Protein AF-A0A0E9XCM9-F1 (afdb_monomer_lite)

Sequence (63 aa):
MIRKVVSELKPSTCSLDPIPTPFLKNVFNYLSEELLCIVNHSLFTGTFPDALKTARQTTYQKK

Secondary structure (DSSP, 8-state):
-HHHHHHH------TTSSS-HHHHHHHHHHHHHHHHHHHHHHHHHS---HHHH----------

Structure (mmCIF, N/CA/C/O backbone):
data_AF-A0A0E9XCM9-F1
#
_entry.id   AF-A0A0E9XCM9-F1
#
loop_
_atom_site.group_PDB
_atom_site.id
_atom_site.type_symbol
_atom_site.label_atom_id
_atom_site.label_alt_id
_atom_site.label_comp_id
_atom_site.label_asym_id
_atom_site.label_entity_id
_atom_site.label_seq_id
_atom_site.pdbx_PDB_ins_code
_atom_site.Cartn_x
_atom_site.Cartn_y
_atom_site.Cartn_z
_atom_site.occupancy
_atom_site.B_iso_or_equiv
_atom_site.auth_seq_id
_atom_site.auth_comp_id
_atom_site.auth_asym_id
_atom_site.auth_atom_id
_atom_site.pdbx_PDB_model_num
ATOM 1 N N . MET A 1 1 ? 3.003 12.480 5.697 1.00 67.94 1 MET A N 1
ATOM 2 C CA . MET A 1 1 ? 2.893 11.202 6.435 1.00 67.94 1 MET A CA 1
ATOM 3 C C . MET A 1 1 ? 2.938 9.997 5.490 1.00 67.94 1 MET A C 1
ATOM 5 O O . MET A 1 1 ? 3.974 9.350 5.458 1.00 67.94 1 MET A O 1
ATOM 9 N N . ILE A 1 2 ? 1.933 9.757 4.634 1.00 80.44 2 ILE A N 1
ATOM 10 C CA . ILE A 1 2 ? 1.918 8.604 3.699 1.00 80.44 2 ILE A CA 1
ATOM 11 C C . ILE A 1 2 ? 3.025 8.638 2.628 1.00 80.44 2 ILE A C 1
ATOM 13 O O . ILE A 1 2 ? 3.598 7.606 2.298 1.00 80.44 2 ILE A O 1
ATOM 17 N N . ARG A 1 3 ? 3.426 9.834 2.165 1.00 81.88 3 ARG A N 1
ATOM 18 C CA . ARG A 1 3 ? 4.560 9.991 1.230 1.00 81.88 3 ARG A CA 1
ATOM 19 C C . ARG A 1 3 ? 5.878 9.440 1.781 1.00 81.88 3 ARG A C 1
ATOM 21 O O . ARG A 1 3 ? 6.632 8.810 1.049 1.00 81.88 3 ARG A O 1
ATOM 28 N N . LYS A 1 4 ? 6.125 9.655 3.078 1.00 84.25 4 LYS A N 1
ATOM 29 C CA . LYS A 1 4 ? 7.327 9.168 3.765 1.00 84.25 4 LYS A CA 1
ATOM 30 C C . LYS A 1 4 ? 7.309 7.641 3.855 1.00 84.25 4 LYS A C 1
ATOM 32 O O . LYS A 1 4 ? 8.275 7.004 3.453 1.00 84.25 4 LYS A O 1
ATOM 37 N N . VAL A 1 5 ? 6.165 7.073 4.244 1.00 83.50 5 VAL A N 1
ATOM 38 C CA . VAL A 1 5 ? 5.952 5.616 4.283 1.00 83.50 5 VAL A CA 1
ATOM 39 C C . VAL A 1 5 ? 6.229 4.987 2.918 1.00 83.50 5 VAL A C 1
ATOM 41 O O . VAL A 1 5 ? 7.006 4.044 2.833 1.00 83.50 5 VAL A O 1
ATOM 44 N N . VAL A 1 6 ? 5.676 5.549 1.837 1.00 82.56 6 VAL A N 1
ATOM 45 C CA . VAL A 1 6 ? 5.898 5.028 0.479 1.00 82.56 6 VAL A CA 1
ATOM 46 C C . VAL A 1 6 ? 7.350 5.190 0.024 1.00 82.56 6 VAL A C 1
ATOM 48 O O . VAL A 1 6 ? 7.890 4.283 -0.608 1.00 82.56 6 VAL A O 1
ATOM 51 N N . SER A 1 7 ? 8.025 6.289 0.374 1.00 82.25 7 SER A N 1
ATOM 52 C CA . SER A 1 7 ? 9.445 6.473 0.038 1.00 82.25 7 SER A CA 1
ATOM 53 C C . SER A 1 7 ? 10.362 5.459 0.729 1.00 82.25 7 SER A C 1
ATOM 55 O O . SER A 1 7 ? 11.308 4.971 0.104 1.00 82.25 7 SER A O 1
ATOM 57 N N . GLU A 1 8 ? 10.031 5.088 1.967 1.00 85.19 8 GLU A N 1
ATOM 58 C CA . GLU A 1 8 ? 10.779 4.145 2.806 1.00 85.19 8 GLU A CA 1
ATOM 59 C C . GLU A 1 8 ? 10.455 2.676 2.492 1.00 85.19 8 GLU A C 1
ATOM 61 O O . GLU A 1 8 ? 11.134 1.779 2.996 1.00 85.19 8 GLU A O 1
ATOM 66 N N . LEU A 1 9 ? 9.473 2.404 1.618 1.00 80.44 9 LEU A N 1
ATOM 67 C CA . LEU A 1 9 ? 9.213 1.048 1.141 1.00 80.44 9 LEU A CA 1
ATOM 68 C C . LEU A 1 9 ? 10.477 0.477 0.498 1.00 80.44 9 LEU A C 1
ATOM 70 O O . LEU A 1 9 ? 11.029 1.038 -0.463 1.00 80.44 9 LEU A O 1
ATOM 74 N N . LYS A 1 10 ? 10.915 -0.665 1.030 1.00 76.50 10 LYS A N 1
ATOM 75 C CA . LYS A 1 10 ? 11.992 -1.455 0.441 1.00 76.50 10 LYS A CA 1
ATOM 76 C C . LYS A 1 10 ? 11.543 -1.918 -0.945 1.00 76.50 10 LYS A C 1
ATOM 78 O O . LYS A 1 10 ? 10.393 -2.332 -1.078 1.00 76.50 10 LYS A O 1
ATOM 83 N N . PRO A 1 11 ? 12.411 -1.861 -1.966 1.00 69.12 11 PRO A N 1
ATOM 84 C CA . PRO A 1 11 ? 12.100 -2.447 -3.259 1.00 69.12 11 PRO A CA 1
ATOM 85 C C . PRO A 1 11 ? 11.816 -3.941 -3.075 1.00 69.12 11 PRO A C 1
ATOM 87 O O . PRO A 1 11 ? 12.723 -4.701 -2.739 1.00 69.12 11 PRO A O 1
ATOM 90 N N . SER A 1 12 ? 10.567 -4.360 -3.255 1.00 67.31 12 SER A N 1
ATOM 91 C CA . SER A 1 12 ? 10.235 -5.764 -3.438 1.00 67.31 12 SER A CA 1
ATOM 92 C C . SER A 1 12 ? 10.320 -6.071 -4.930 1.00 67.31 12 SER A C 1
ATOM 94 O O . SER A 1 12 ? 9.738 -5.394 -5.779 1.00 67.31 12 SER A O 1
ATOM 96 N N . THR A 1 13 ? 11.135 -7.06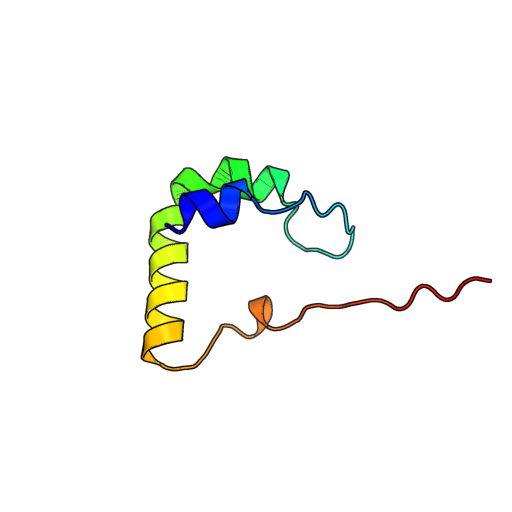7 -5.260 1.00 56.75 13 THR A N 1
ATOM 97 C CA . THR A 1 13 ? 11.271 -7.630 -6.610 1.00 56.75 13 THR A CA 1
ATOM 98 C C . THR A 1 13 ? 10.561 -8.976 -6.710 1.00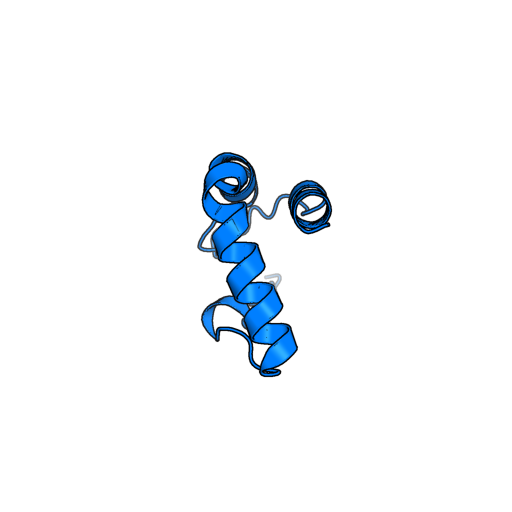 56.75 13 THR A C 1
ATOM 100 O O . THR A 1 13 ? 10.848 -9.764 -7.610 1.00 56.75 13 THR A O 1
ATOM 103 N N . CYS A 1 14 ? 9.656 -9.273 -5.771 1.00 57.06 14 CYS A N 1
ATOM 104 C CA . CYS A 1 14 ? 8.915 -10.521 -5.787 1.00 57.06 14 CYS A CA 1
ATOM 105 C C . CYS A 1 14 ? 8.092 -10.565 -7.078 1.00 57.06 14 CYS A C 1
ATOM 107 O O . CYS A 1 14 ? 7.194 -9.753 -7.269 1.00 57.06 14 CYS A O 1
ATOM 109 N N . SER A 1 15 ? 8.381 -11.519 -7.961 1.00 59.03 15 SER A N 1
ATOM 110 C CA . SER A 1 15 ? 7.657 -11.731 -9.225 1.00 59.03 15 SER A CA 1
ATOM 111 C C . SER A 1 15 ? 6.175 -12.083 -9.036 1.00 59.03 15 SER A C 1
ATOM 113 O O . SER A 1 15 ? 5.434 -12.189 -10.008 1.00 59.03 15 SER A O 1
ATOM 115 N N . LEU A 1 16 ? 5.756 -12.286 -7.785 1.00 62.00 16 LEU A 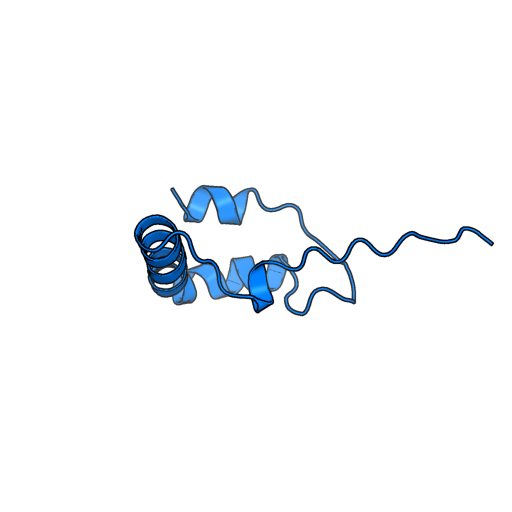N 1
ATOM 116 C CA . LEU A 1 16 ? 4.393 -12.582 -7.362 1.00 62.00 16 LEU A CA 1
ATOM 117 C C . LEU A 1 16 ? 3.695 -11.374 -6.719 1.00 62.00 16 LEU A C 1
ATOM 119 O O . LEU A 1 16 ? 2.498 -11.466 -6.450 1.00 62.00 16 LEU A O 1
ATOM 123 N N . ASP A 1 17 ? 4.410 -10.269 -6.469 1.00 62.81 17 ASP A N 1
ATOM 124 C CA . ASP A 1 17 ? 3.765 -9.004 -6.125 1.00 62.81 17 ASP A CA 1
ATOM 125 C C . ASP A 1 17 ? 3.154 -8.425 -7.412 1.00 62.81 17 ASP A C 1
ATOM 127 O O . ASP A 1 17 ? 3.876 -8.213 -8.390 1.00 62.81 17 ASP A O 1
ATOM 131 N N . PRO A 1 18 ? 1.841 -8.135 -7.445 1.00 63.59 18 PRO A N 1
ATOM 132 C CA . PRO A 1 18 ? 1.190 -7.614 -8.646 1.00 63.59 18 PRO A CA 1
ATOM 133 C C . PRO A 1 18 ? 1.682 -6.211 -9.034 1.00 63.59 18 PRO A C 1
ATOM 135 O O . PRO A 1 18 ? 1.450 -5.772 -10.158 1.00 63.59 18 PRO A O 1
ATOM 138 N N . ILE A 1 19 ? 2.348 -5.493 -8.120 1.00 70.38 19 ILE A N 1
ATOM 139 C CA . ILE A 1 19 ? 2.814 -4.122 -8.333 1.00 70.38 19 ILE A CA 1
ATOM 140 C C . ILE A 1 19 ? 4.254 -3.979 -7.819 1.00 70.38 19 ILE A C 1
ATOM 142 O O . ILE A 1 19 ? 4.473 -3.942 -6.607 1.00 70.38 19 ILE A O 1
ATOM 146 N N . PRO A 1 20 ? 5.244 -3.826 -8.714 1.00 78.75 20 PRO A N 1
ATOM 147 C CA . PRO A 1 20 ? 6.615 -3.529 -8.321 1.00 78.75 20 PRO A CA 1
ATOM 148 C C . PRO A 1 20 ? 6.698 -2.221 -7.525 1.00 78.75 20 PRO A C 1
ATOM 150 O O . PRO A 1 20 ? 6.164 -1.189 -7.940 1.00 78.75 20 PRO A O 1
ATOM 153 N N . THR A 1 21 ? 7.438 -2.211 -6.416 1.00 80.50 21 THR A N 1
ATOM 154 C CA . THR A 1 21 ? 7.620 -0.997 -5.596 1.00 80.50 21 THR A CA 1
ATOM 155 C C . THR A 1 21 ? 8.154 0.216 -6.381 1.00 80.50 21 THR A C 1
ATOM 157 O O . THR A 1 21 ? 7.692 1.326 -6.117 1.00 80.50 21 THR A O 1
ATOM 160 N N . PRO A 1 22 ? 9.086 0.073 -7.351 1.00 81.12 22 PRO A N 1
ATOM 161 C CA . PRO A 1 22 ? 9.533 1.203 -8.170 1.00 81.12 22 PRO A CA 1
ATOM 162 C C . PRO A 1 22 ? 8.403 1.808 -9.008 1.00 81.12 22 PRO A C 1
ATOM 164 O O . PRO A 1 22 ? 8.300 3.027 -9.119 1.00 81.12 22 PRO A O 1
ATOM 167 N N . PHE A 1 23 ? 7.520 0.961 -9.546 1.00 83.31 23 PHE A N 1
ATOM 168 C CA . PHE A 1 23 ? 6.347 1.411 -10.287 1.00 83.31 23 PHE A CA 1
ATOM 169 C C . PHE A 1 23 ? 5.397 2.176 -9.368 1.00 83.31 23 PHE A C 1
ATOM 171 O O . PHE A 1 23 ? 5.015 3.297 -9.695 1.00 83.31 23 PHE A O 1
ATOM 178 N N . LEU A 1 24 ? 5.104 1.626 -8.183 1.00 83.38 24 LEU A N 1
ATOM 179 C CA . LEU A 1 24 ? 4.276 2.295 -7.181 1.00 83.38 24 LEU A CA 1
ATOM 180 C C . LEU A 1 24 ? 4.831 3.681 -6.830 1.00 83.38 24 LEU A C 1
ATOM 182 O O . LEU A 1 24 ? 4.071 4.640 -6.836 1.00 83.38 24 LEU A O 1
ATOM 186 N N . LYS A 1 25 ? 6.143 3.814 -6.588 1.00 85.56 25 LYS A N 1
ATOM 187 C CA . LYS A 1 25 ? 6.785 5.109 -6.291 1.00 85.56 25 LYS A CA 1
ATOM 188 C C . LYS A 1 25 ? 6.624 6.123 -7.432 1.00 85.56 25 LYS A C 1
ATOM 190 O O . LYS A 1 25 ? 6.412 7.298 -7.148 1.00 85.56 25 LYS A O 1
ATOM 195 N N . ASN A 1 26 ? 6.663 5.679 -8.690 1.00 87.31 26 ASN A N 1
ATOM 196 C CA . ASN A 1 26 ? 6.473 6.550 -9.855 1.00 87.31 26 ASN A CA 1
ATOM 197 C C . ASN A 1 26 ? 5.029 7.050 -9.988 1.00 87.31 26 ASN A C 1
ATOM 199 O O . ASN A 1 26 ? 4.808 8.230 -10.254 1.00 87.31 26 ASN A O 1
ATOM 203 N N . VAL A 1 27 ? 4.040 6.175 -9.781 1.00 87.94 27 VAL A N 1
ATOM 204 C CA . VAL A 1 27 ? 2.617 6.544 -9.903 1.00 87.94 27 VAL A CA 1
ATOM 205 C C . VAL A 1 27 ? 2.031 7.137 -8.620 1.00 87.94 27 VAL A C 1
ATOM 207 O O . VAL A 1 27 ? 0.935 7.692 -8.634 1.00 87.94 27 VAL A O 1
ATOM 210 N N . PHE A 1 28 ? 2.761 7.070 -7.506 1.00 85.69 28 PHE A N 1
ATOM 211 C CA . PHE A 1 28 ? 2.284 7.476 -6.188 1.00 85.69 28 PHE A CA 1
ATOM 212 C C . PHE A 1 28 ? 1.809 8.931 -6.123 1.00 85.69 28 PHE A C 1
ATOM 214 O O . PHE A 1 28 ? 0.877 9.227 -5.385 1.00 85.69 28 PHE A O 1
ATOM 221 N N . ASN A 1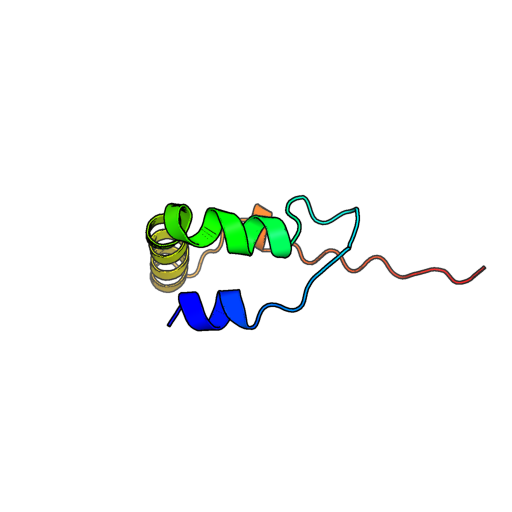 29 ? 2.394 9.839 -6.909 1.00 85.62 29 ASN A N 1
ATOM 222 C CA . ASN A 1 29 ? 1.933 11.230 -6.961 1.00 85.62 29 ASN A CA 1
ATOM 223 C C . ASN A 1 29 ? 0.475 11.362 -7.422 1.00 85.62 29 ASN A C 1
ATOM 225 O O . ASN A 1 29 ? -0.204 12.280 -6.977 1.00 85.62 29 ASN A O 1
ATOM 229 N N . TYR A 1 30 ? 0.007 10.449 -8.272 1.00 87.38 30 TYR A N 1
ATOM 230 C CA . TYR A 1 30 ? -1.372 10.411 -8.758 1.00 87.38 30 TYR A CA 1
ATOM 231 C C . TYR A 1 30 ? -2.284 9.604 -7.831 1.00 87.38 30 TYR A C 1
ATOM 233 O O . TYR A 1 30 ? -3.471 9.885 -7.737 1.00 87.38 30 TYR A O 1
ATOM 241 N N . LEU A 1 31 ? -1.726 8.619 -7.124 1.00 86.00 31 LEU A N 1
ATOM 242 C CA . LEU A 1 31 ? -2.470 7.750 -6.211 1.00 86.00 31 LEU A CA 1
ATOM 243 C C . LEU A 1 31 ? -2.490 8.253 -4.762 1.00 86.00 31 LEU A C 1
ATOM 245 O O . LEU A 1 31 ? -3.093 7.601 -3.915 1.00 86.00 31 LEU A O 1
ATOM 249 N N . SER A 1 32 ? -1.813 9.358 -4.431 1.00 87.19 32 SER A N 1
ATOM 250 C CA . SER A 1 32 ? -1.606 9.739 -3.029 1.00 87.19 32 SER A CA 1
ATOM 251 C C . SER A 1 32 ? -2.906 10.046 -2.297 1.00 87.19 32 SER A C 1
ATOM 253 O O . SER A 1 32 ? -3.042 9.642 -1.145 1.00 87.19 32 SER A O 1
ATOM 255 N N . GLU A 1 33 ? -3.840 10.730 -2.959 1.00 88.69 33 GLU A N 1
ATOM 256 C CA . GLU A 1 33 ? -5.146 11.079 -2.385 1.00 88.69 33 GLU A CA 1
ATOM 257 C C . GLU A 1 33 ? -6.025 9.837 -2.206 1.00 88.69 33 GLU A C 1
ATOM 259 O O . GLU A 1 33 ? -6.564 9.608 -1.126 1.00 88.69 33 GLU A O 1
ATOM 264 N N . GLU A 1 34 ? -6.075 8.969 -3.216 1.00 88.12 34 GLU A N 1
ATOM 265 C CA . GLU A 1 34 ? -6.834 7.714 -3.163 1.00 88.12 34 GLU A CA 1
ATOM 266 C C . GLU A 1 34 ? -6.291 6.759 -2.092 1.00 88.12 34 GLU A C 1
ATOM 268 O O . GLU A 1 34 ? -7.044 6.212 -1.287 1.00 88.12 34 GLU A O 1
ATOM 273 N N . LEU A 1 35 ? -4.966 6.599 -2.008 1.00 86.12 35 LEU A N 1
ATOM 274 C CA . LEU A 1 35 ? -4.335 5.786 -0.967 1.00 86.12 35 LEU A CA 1
ATOM 275 C C . LEU A 1 35 ? -4.572 6.365 0.426 1.00 86.12 35 LEU A C 1
ATOM 277 O O . LEU A 1 35 ? -4.788 5.610 1.374 1.00 86.12 35 LEU A O 1
ATOM 281 N N . LEU A 1 36 ? -4.542 7.690 0.566 1.00 89.00 36 LEU A N 1
ATOM 282 C CA . LEU A 1 36 ? -4.854 8.350 1.827 1.00 89.00 36 LEU A CA 1
ATOM 283 C C . LEU A 1 36 ? -6.316 8.111 2.222 1.00 89.00 36 LEU A C 1
ATOM 285 O O . LEU A 1 36 ? -6.581 7.793 3.381 1.00 89.00 36 LEU A O 1
ATOM 289 N N . CYS A 1 37 ? -7.242 8.196 1.266 1.00 90.62 37 CYS A N 1
ATOM 290 C CA . CYS A 1 37 ? -8.654 7.890 1.468 1.00 90.62 37 CYS A CA 1
ATOM 291 C C . CYS A 1 37 ? -8.846 6.443 1.939 1.00 90.62 37 CYS A C 1
ATOM 293 O O . CYS A 1 37 ? -9.462 6.222 2.979 1.00 90.62 37 CYS A O 1
ATOM 295 N N . ILE A 1 38 ? -8.238 5.467 1.256 1.00 88.62 38 ILE A N 1
ATOM 296 C CA . ILE A 1 38 ? -8.306 4.047 1.632 1.00 88.62 38 ILE A CA 1
ATOM 297 C C . ILE A 1 38 ? -7.771 3.829 3.048 1.00 88.62 38 ILE A C 1
ATOM 299 O O . ILE A 1 38 ? -8.419 3.158 3.851 1.00 88.62 38 ILE A O 1
ATOM 303 N N . VAL A 1 39 ? -6.610 4.400 3.384 1.00 88.75 39 VAL A N 1
ATOM 304 C CA . VAL A 1 39 ? -6.014 4.258 4.721 1.00 88.75 39 VAL A CA 1
ATOM 305 C C . VAL A 1 39 ? -6.917 4.877 5.784 1.00 88.75 39 VAL A C 1
ATOM 307 O O . VAL A 1 39 ? -7.217 4.221 6.778 1.00 88.75 39 VAL A O 1
ATOM 310 N N . ASN A 1 40 ? -7.404 6.097 5.569 1.00 91.56 40 ASN A N 1
ATOM 311 C CA . ASN A 1 40 ? -8.282 6.774 6.522 1.00 91.56 40 ASN A CA 1
ATOM 312 C C . ASN A 1 40 ? -9.610 6.032 6.691 1.00 91.56 40 ASN A C 1
ATOM 314 O O . ASN A 1 40 ? -10.072 5.844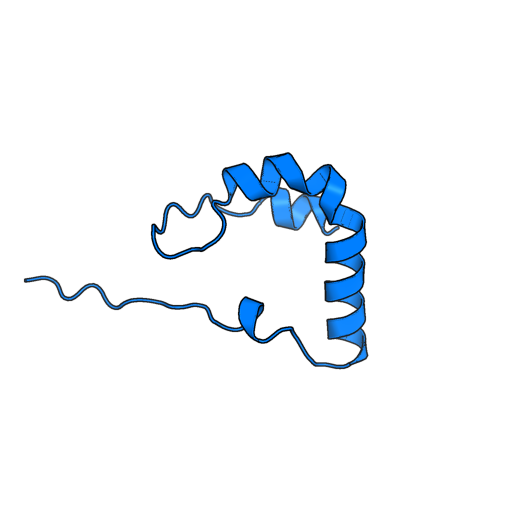 7.815 1.00 91.56 40 ASN A O 1
ATOM 318 N N . HIS A 1 41 ? -10.195 5.552 5.596 1.00 91.31 41 HIS A N 1
ATOM 319 C CA . HIS A 1 41 ? -11.421 4.769 5.631 1.00 91.31 41 HIS A CA 1
ATOM 320 C C . HIS A 1 41 ? -11.218 3.445 6.372 1.00 91.31 41 HIS A C 1
ATOM 322 O O . HIS A 1 41 ? -12.084 3.026 7.144 1.00 91.31 41 HIS A O 1
ATOM 328 N N . SER A 1 42 ? -10.057 2.819 6.199 1.00 91.06 42 SER A N 1
ATOM 329 C CA . SER A 1 42 ? -9.712 1.585 6.896 1.00 91.06 42 SER A CA 1
ATOM 330 C C . SER A 1 42 ? -9.495 1.800 8.389 1.00 91.06 42 SER A C 1
ATOM 332 O O . SER A 1 42 ? -9.929 0.981 9.192 1.00 91.06 42 SER A O 1
ATOM 334 N N . LEU A 1 43 ? -8.870 2.914 8.778 1.00 90.56 43 LEU A N 1
ATOM 335 C CA . LEU A 1 43 ? -8.718 3.299 10.183 1.00 90.56 43 LEU A CA 1
ATOM 336 C C . LEU A 1 43 ? -10.068 3.639 10.823 1.00 90.56 43 LEU A C 1
ATOM 338 O O . LEU A 1 43 ? -10.295 3.300 11.979 1.00 90.56 43 LEU A O 1
ATOM 342 N N . PHE A 1 44 ? -10.967 4.271 10.067 1.00 93.69 44 PHE A N 1
ATOM 343 C CA . PHE A 1 44 ? -12.304 4.624 10.534 1.00 93.69 44 PHE A CA 1
ATOM 344 C C . PHE A 1 44 ? -13.215 3.399 10.700 1.00 93.69 44 PHE A C 1
ATOM 346 O O . PHE A 1 44 ? -13.929 3.290 11.690 1.00 93.69 44 PHE A O 1
ATOM 353 N N . THR A 1 45 ? -13.194 2.470 9.740 1.00 92.81 45 THR A N 1
ATOM 354 C CA . THR A 1 45 ? -14.053 1.269 9.757 1.00 92.81 45 THR A CA 1
ATOM 355 C C . THR A 1 45 ? -13.443 0.080 10.487 1.00 92.81 45 THR A C 1
ATOM 357 O O . THR A 1 45 ? -14.150 -0.876 10.790 1.00 92.81 45 THR A O 1
ATOM 360 N N . GLY A 1 46 ? -12.130 0.092 10.717 1.00 89.69 46 GLY A N 1
ATOM 361 C CA . GLY A 1 46 ? -11.382 -1.072 11.188 1.00 89.69 46 GLY A CA 1
ATOM 362 C C . GLY A 1 46 ? -11.217 -2.174 10.135 1.00 89.69 46 GLY A C 1
ATOM 363 O O . GLY A 1 46 ? -10.800 -3.279 10.476 1.00 89.69 46 GLY A O 1
ATOM 364 N N . THR A 1 47 ? -11.539 -1.916 8.862 1.00 88.19 47 THR A N 1
ATOM 365 C CA . THR A 1 47 ? -11.499 -2.927 7.795 1.00 88.19 47 THR A CA 1
ATOM 366 C C . THR A 1 47 ? -10.583 -2.504 6.653 1.00 88.19 47 THR A C 1
ATOM 368 O O . THR A 1 47 ? -10.686 -1.394 6.148 1.00 88.19 47 THR A O 1
ATOM 371 N N . PHE A 1 48 ? -9.675 -3.391 6.238 1.00 84.88 48 PHE A N 1
ATOM 372 C CA . PHE A 1 48 ? -8.770 -3.161 5.104 1.00 84.88 48 PHE A CA 1
ATOM 373 C C . PHE A 1 48 ? -9.243 -3.938 3.861 1.00 84.88 48 PHE A C 1
ATOM 375 O O . PHE A 1 48 ? -9.864 -4.994 4.027 1.00 84.88 48 PHE A O 1
ATOM 382 N N . PRO A 1 49 ? -8.937 -3.496 2.628 1.00 82.50 49 PRO A N 1
ATOM 383 C CA . PRO A 1 49 ? -9.249 -4.265 1.423 1.00 82.50 49 PRO A CA 1
ATOM 384 C C . PRO A 1 49 ? -8.535 -5.624 1.418 1.00 82.50 49 PRO A C 1
ATOM 386 O O . PRO A 1 49 ? -7.337 -5.692 1.691 1.00 82.50 49 PRO A O 1
ATOM 389 N N . ASP A 1 50 ? -9.239 -6.705 1.068 1.00 79.31 50 ASP A N 1
ATOM 390 C CA . ASP A 1 50 ? -8.678 -8.069 1.102 1.00 79.31 50 ASP A CA 1
ATOM 391 C C . ASP A 1 50 ? -7.446 -8.231 0.208 1.00 79.31 50 ASP A C 1
ATOM 393 O O . ASP A 1 50 ? -6.467 -8.858 0.611 1.00 79.31 50 ASP A O 1
ATOM 397 N N . ALA A 1 51 ? -7.444 -7.564 -0.949 1.00 72.56 51 ALA A N 1
ATOM 398 C CA . ALA A 1 51 ? -6.307 -7.529 -1.868 1.00 72.56 51 ALA A CA 1
ATOM 399 C C . ALA A 1 51 ? -5.016 -6.986 -1.228 1.00 72.56 51 ALA A C 1
ATOM 401 O O . ALA A 1 51 ? -3.923 -7.300 -1.690 1.00 72.56 51 ALA A O 1
ATOM 402 N N . LEU A 1 52 ? -5.134 -6.184 -0.166 1.00 73.06 52 LEU A N 1
ATOM 403 C CA . LEU A 1 52 ? -4.007 -5.601 0.554 1.00 73.06 52 LEU A CA 1
ATOM 404 C C . LEU A 1 52 ? -3.740 -6.283 1.913 1.00 73.06 52 LEU A C 1
ATOM 406 O O . LEU A 1 52 ? -2.771 -5.938 2.586 1.00 73.06 52 LEU A O 1
ATOM 410 N N . LYS A 1 53 ? -4.570 -7.250 2.334 1.00 70.75 53 LYS A N 1
ATOM 411 C CA . LYS A 1 53 ? -4.357 -8.043 3.562 1.00 70.75 53 LYS A CA 1
ATOM 412 C C . LYS A 1 53 ? -3.370 -9.189 3.362 1.00 70.75 53 LYS A C 1
ATOM 414 O O . LYS A 1 53 ? -2.764 -9.660 4.323 1.00 70.75 53 LYS A O 1
ATOM 419 N N . THR A 1 54 ? -3.240 -9.693 2.137 1.00 62.62 54 THR A N 1
ATOM 420 C CA . THR A 1 54 ? -2.485 -10.919 1.872 1.00 62.62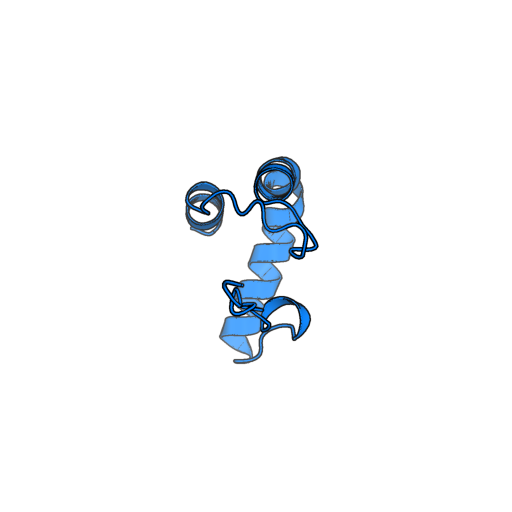 54 THR A CA 1
ATOM 421 C C . THR A 1 54 ? -1.000 -10.633 1.646 1.00 62.62 54 THR A C 1
ATOM 423 O O . THR A 1 54 ? -0.571 -10.350 0.534 1.00 62.62 54 THR A O 1
ATOM 426 N N . ALA A 1 55 ? -0.184 -10.786 2.690 1.00 61.19 55 ALA A N 1
ATOM 427 C CA . ALA A 1 55 ? 1.263 -10.936 2.539 1.00 61.19 55 ALA A CA 1
ATOM 428 C C . ALA A 1 55 ? 1.590 -12.415 2.270 1.00 61.19 55 ALA A C 1
ATOM 430 O O . ALA A 1 55 ? 1.631 -13.229 3.194 1.00 61.19 55 ALA A O 1
ATOM 431 N N . ARG A 1 56 ? 1.796 -12.799 1.003 1.00 58.28 56 ARG A N 1
ATOM 432 C CA . ARG A 1 56 ? 2.096 -14.197 0.659 1.00 58.28 56 ARG A CA 1
ATOM 433 C C . ARG A 1 56 ? 3.593 -14.488 0.802 1.00 58.28 56 ARG A C 1
ATOM 435 O O . ARG A 1 56 ? 4.352 -14.380 -0.157 1.00 58.28 56 ARG A O 1
ATOM 442 N N . GLN A 1 57 ? 4.023 -14.888 2.000 1.00 50.88 57 GLN A N 1
ATOM 443 C CA . GLN A 1 57 ? 5.340 -15.502 2.193 1.00 50.88 57 GLN A CA 1
ATOM 444 C C . GLN A 1 57 ? 5.325 -16.918 1.615 1.00 50.88 57 GLN A C 1
ATOM 446 O O . GLN A 1 57 ? 4.827 -17.855 2.234 1.00 50.88 57 GLN A O 1
ATOM 451 N N . THR A 1 58 ? 5.869 -17.089 0.414 1.00 47.47 58 THR A N 1
ATOM 452 C CA . THR A 1 58 ? 6.159 -18.432 -0.094 1.00 47.47 58 THR A CA 1
ATOM 453 C C . THR A 1 58 ? 7.389 -18.951 0.650 1.00 47.47 58 THR A C 1
ATOM 455 O O . THR A 1 58 ? 8.473 -18.382 0.526 1.00 47.47 58 THR A O 1
ATOM 458 N N . THR A 1 59 ? 7.237 -20.008 1.445 1.00 43.09 59 THR A N 1
ATOM 459 C CA . THR A 1 59 ? 8.368 -20.754 2.001 1.00 43.09 59 THR A CA 1
ATOM 460 C C . THR A 1 59 ? 9.207 -21.297 0.842 1.00 43.09 59 THR A C 1
ATOM 462 O O . THR A 1 59 ? 8.734 -22.083 0.024 1.00 43.09 59 THR A O 1
ATOM 465 N N . TYR A 1 60 ? 10.455 -20.842 0.727 1.00 48.62 60 TYR A N 1
ATOM 466 C CA . TYR A 1 60 ? 11.402 -21.381 -0.246 1.00 48.62 60 TYR A CA 1
ATOM 467 C C . TYR A 1 60 ? 11.802 -22.784 0.233 1.00 48.62 60 TYR A C 1
ATOM 469 O O . TYR A 1 60 ? 12.590 -22.921 1.168 1.00 48.62 60 TYR A O 1
ATOM 477 N N . GLN A 1 61 ? 11.228 -23.832 -0.359 1.00 52.09 61 GLN A N 1
ATOM 478 C CA . GLN A 1 61 ? 11.723 -25.196 -0.169 1.00 52.09 61 GLN A CA 1
ATOM 479 C C . GLN A 1 61 ? 13.082 -25.292 -0.877 1.00 52.09 61 GLN A C 1
ATOM 481 O O . GLN A 1 61 ? 13.142 -25.371 -2.105 1.00 52.09 61 GLN A O 1
ATOM 486 N N . LYS A 1 62 ? 14.179 -25.218 -0.111 1.00 48.81 62 LYS A N 1
ATOM 487 C CA . LYS A 1 62 ? 15.522 -25.570 -0.594 1.00 48.81 62 LYS A CA 1
ATOM 488 C C . LYS A 1 62 ? 15.502 -27.051 -0.985 1.00 48.81 62 LYS A C 1
ATOM 490 O O . LYS A 1 62 ? 15.342 -27.898 -0.111 1.00 48.81 62 LYS A O 1
ATOM 495 N N . LYS A 1 63 ? 15.613 -27.329 -2.285 1.00 43.81 63 LYS A N 1
ATOM 496 C CA . LYS A 1 63 ? 16.033 -28.640 -2.794 1.00 43.81 63 LYS A CA 1
ATOM 497 C C . LYS A 1 63 ? 17.522 -28.839 -2.548 1.00 43.81 63 LYS A C 1
ATOM 499 O O . LYS A 1 63 ? 18.251 -27.823 -2.618 1.00 43.81 63 LYS A O 1
#

pLDDT: mean 76.21, std 14.18, range [43.09, 93.69]

Radius of gyration: 13.93 Å; chains: 1; bounding box: 30×40×22 Å

Foldseek 3Di:
DVLVVLVPDDFDPPPPPPDTSVRCNVCCVVCVVVVVVQVVVCVVVVDHDPNVVDPDDDDPPDD

Organism: Anguilla anguilla (NCBI:txid7936)